Protein AF-A0A699RCW7-F1 (afdb_monomer)

Sequence (85 aa):
DHPLEQVIGNPSQSVRTRRQLELDAEMCMFALNVSRTELKNIKEAMADSAWIESMQEELHQFDRLDVWELVDRPLCANVINLKWL

Nearest PDB structures (foldseek):
  9cpc-assembly1_4T  TM=3.594E-01  e=5.487E+00  Sus scrofa

Foldseek 3Di:
DDDPVPDDDDPPDDDDDPVNVVVVVVVVVVVVVCVVPVPPDPVVCVVDPVNVVVVVVVVVVCVVVVPDDDDDDDPPDPPVPPDDD

Radius of gyration: 20.38 Å; Cα contacts (8 Å, |Δi|>4): 14; chains: 1; bounding box: 51×30×52 Å

Solvent-accessible surface area (backbone atoms only — not comparable to full-atom values): 5595 Å² total; per-residue (Å²): 138,80,64,73,91,74,55,88,67,66,88,88,59,77,91,78,51,74,67,52,54,51,51,53,48,51,51,50,53,47,52,52,47,51,66,71,62,52,54,91,43,69,68,60,40,75,68,36,64,70,56,47,52,52,53,50,54,51,54,50,48,34,55,76,65,71,75,60,80,95,70,81,82,61,93,88,59,76,77,80,75,68,76,83,128

Organism: Tanacetum cinerariifolium (NCBI:txid118510)

Secondary structure (DSSP, 8-state):
---GGG-SS-TTS----HHHHHHHHHHHHHHHHHHHS--SSHHHHTT-HHHHHHHHHHHHHHHHTT----PPPPTT--GGG----

Structure (mmCIF, N/CA/C/O backbone):
data_AF-A0A699RCW7-F1
#
_entry.id   AF-A0A699RCW7-F1
#
loop_
_atom_site.group_PDB
_atom_site.id
_atom_site.type_symbol
_atom_site.label_atom_id
_atom_site.label_alt_id
_atom_site.label_comp_id
_atom_site.label_asym_id
_atom_site.label_entity_id
_atom_site.label_seq_id
_atom_site.pdbx_PDB_ins_code
_atom_site.Cartn_x
_atom_site.Cartn_y
_atom_site.Cartn_z
_atom_site.occupancy
_atom_site.B_iso_or_equiv
_atom_site.auth_seq_id
_atom_site.auth_comp_id
_atom_site.auth_asym_id
_atom_site.auth_atom_id
_atom_site.pdbx_PDB_model_num
ATOM 1 N N . ASP A 1 1 ? -34.522 2.688 33.061 1.00 72.00 1 ASP A N 1
ATOM 2 C CA . ASP A 1 1 ? -34.473 2.879 31.599 1.00 72.00 1 ASP A CA 1
ATOM 3 C C . ASP A 1 1 ? -33.831 4.211 31.258 1.00 72.00 1 ASP A C 1
ATOM 5 O O . ASP A 1 1 ? -34.207 5.220 31.842 1.00 72.00 1 ASP A O 1
ATOM 9 N N . HIS A 1 2 ? -32.826 4.202 30.380 1.00 75.94 2 HIS A N 1
ATOM 10 C CA . HIS A 1 2 ? -32.118 5.398 29.910 1.00 75.94 2 HIS A CA 1
ATOM 11 C C . HIS A 1 2 ? -32.467 5.617 28.425 1.00 75.94 2 HIS A C 1
ATOM 13 O O . HIS A 1 2 ? -32.069 4.790 27.602 1.00 75.94 2 HIS A O 1
ATOM 19 N N . PRO A 1 3 ? -33.249 6.656 28.071 1.00 88.44 3 PRO A N 1
ATOM 20 C CA . PRO A 1 3 ? -33.673 6.899 26.695 1.00 88.44 3 PRO A CA 1
ATOM 21 C C . PRO A 1 3 ? -32.481 7.150 25.765 1.00 88.44 3 PRO A C 1
ATOM 23 O O . PRO A 1 3 ? -31.590 7.936 26.082 1.00 88.44 3 PRO A O 1
ATOM 26 N N . LEU A 1 4 ? -32.494 6.519 24.585 1.00 82.44 4 LEU A N 1
ATOM 27 C CA . LEU A 1 4 ? -31.431 6.646 23.575 1.00 82.44 4 LEU A CA 1
ATOM 28 C C . LEU A 1 4 ? -31.252 8.086 23.069 1.00 82.44 4 LEU A C 1
ATOM 30 O O . LEU A 1 4 ? -30.153 8.469 22.685 1.00 82.44 4 LEU A O 1
ATOM 34 N N . GLU A 1 5 ? -32.306 8.899 23.140 1.00 86.12 5 GLU A N 1
ATOM 35 C CA . GLU A 1 5 ? -32.302 10.331 22.807 1.00 86.12 5 GLU A CA 1
ATOM 36 C C . GLU A 1 5 ? -31.372 11.160 23.712 1.00 86.12 5 GLU A C 1
ATOM 38 O O . GLU A 1 5 ? -30.980 12.264 23.346 1.00 86.12 5 GLU A O 1
ATOM 43 N N . GLN A 1 6 ? -31.006 10.635 24.888 1.00 86.31 6 GLN A N 1
ATOM 44 C CA . GLN A 1 6 ? -30.109 11.296 25.840 1.00 86.31 6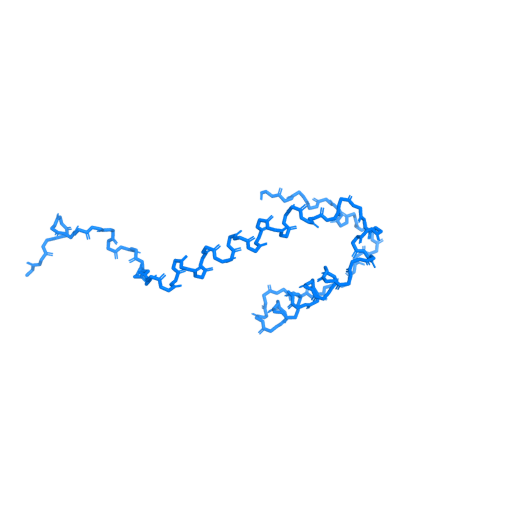 GLN A CA 1
ATOM 45 C C . GLN A 1 6 ? -28.635 10.895 25.662 1.00 86.31 6 GLN A C 1
ATOM 47 O O . GLN A 1 6 ? -27.771 11.413 26.373 1.00 86.31 6 GLN A O 1
ATOM 52 N N . VAL A 1 7 ? -28.324 9.977 24.741 1.00 85.50 7 VAL A N 1
ATOM 53 C CA . VAL A 1 7 ? -26.950 9.525 24.494 1.00 85.50 7 VAL A CA 1
ATOM 54 C C . VAL A 1 7 ? -26.233 10.529 23.590 1.00 85.50 7 VAL A C 1
ATOM 56 O O . VAL A 1 7 ? -26.629 10.764 22.451 1.00 85.50 7 VAL A O 1
ATOM 59 N N . ILE A 1 8 ? -25.154 11.127 24.102 1.00 82.62 8 ILE A N 1
ATOM 60 C CA . ILE A 1 8 ? -24.295 12.034 23.334 1.00 82.62 8 ILE A CA 1
ATOM 61 C C . ILE A 1 8 ? -23.292 11.194 22.538 1.00 82.62 8 ILE A C 1
ATOM 63 O O . ILE A 1 8 ? -22.407 10.563 23.113 1.00 82.62 8 ILE A O 1
ATOM 67 N N . GLY A 1 9 ? -23.417 11.226 21.211 1.00 80.88 9 GLY A N 1
ATOM 68 C CA . GLY A 1 9 ? -22.581 10.457 20.286 1.00 80.88 9 GLY A CA 1
ATOM 69 C C . GLY A 1 9 ? -23.299 9.228 19.732 1.00 80.88 9 GLY A C 1
ATOM 70 O O . GLY A 1 9 ? -24.330 8.808 20.249 1.00 80.88 9 GLY A O 1
ATOM 71 N N . ASN A 1 10 ? -22.780 8.669 18.639 1.00 85.75 10 ASN A N 1
ATOM 72 C CA . ASN A 1 10 ? -23.405 7.511 18.011 1.00 85.75 10 ASN A CA 1
ATOM 73 C C . ASN A 1 10 ? -23.158 6.252 18.872 1.00 85.75 10 ASN A C 1
ATOM 75 O O . ASN A 1 10 ? -22.001 5.848 19.002 1.00 85.75 10 ASN A O 1
ATOM 79 N N . PRO A 1 11 ? -24.202 5.584 19.403 1.0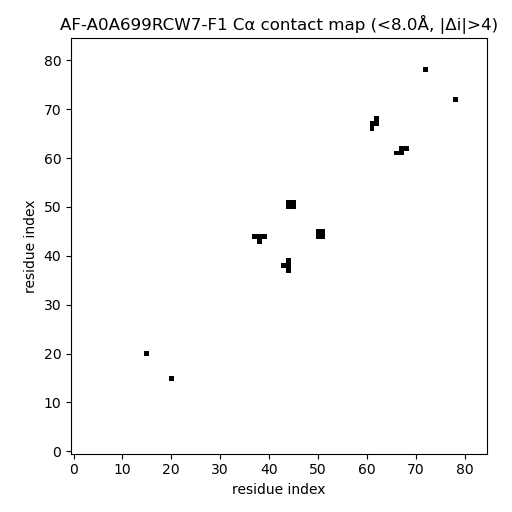0 83.44 11 PRO A N 1
ATOM 80 C CA . PRO A 1 11 ? -24.043 4.376 20.215 1.00 83.44 11 PRO A CA 1
ATOM 81 C C . PRO A 1 11 ? -23.380 3.211 19.467 1.00 83.44 11 PRO A C 1
ATOM 83 O O . PRO A 1 11 ? -22.843 2.305 20.098 1.00 83.44 11 PRO A O 1
ATOM 86 N N . SER A 1 12 ? -23.419 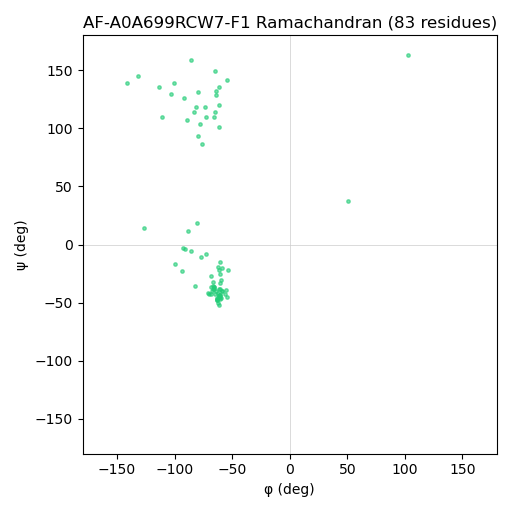3.216 18.130 1.00 86.00 12 SER A N 1
ATOM 87 C CA . SER A 1 12 ? -22.779 2.199 17.294 1.00 86.00 12 SER A CA 1
ATOM 88 C C . SER A 1 12 ? -21.304 2.494 16.993 1.00 86.00 12 SER A C 1
ATOM 90 O O . SER A 1 12 ? -20.651 1.683 16.340 1.00 86.00 12 SER A O 1
ATOM 92 N N . GLN A 1 13 ? -20.770 3.653 17.401 1.00 83.62 13 GLN A N 1
ATOM 93 C CA . GLN A 1 13 ? -19.351 3.966 17.228 1.00 83.62 13 GLN A CA 1
ATOM 94 C C . GLN A 1 13 ? -18.513 3.275 18.303 1.00 83.62 13 GLN A C 1
ATOM 96 O O . GLN A 1 13 ? -18.774 3.380 19.499 1.00 83.62 13 GLN A O 1
ATOM 101 N N . SER A 1 14 ? -17.450 2.601 17.870 1.00 78.19 14 SER A N 1
ATOM 102 C CA . SER A 1 14 ? -16.433 2.063 18.768 1.00 78.19 14 SER A CA 1
ATOM 103 C C . SER A 1 14 ? -15.681 3.184 19.489 1.00 78.19 14 SER A C 1
ATOM 105 O O . SER A 1 14 ? -15.424 4.244 18.913 1.00 78.19 14 SER A O 1
ATOM 107 N N . VAL A 1 15 ? -15.229 2.918 20.712 1.00 80.69 15 VAL A N 1
ATOM 108 C CA . VAL A 1 15 ? -14.384 3.845 21.472 1.00 80.69 15 VAL A CA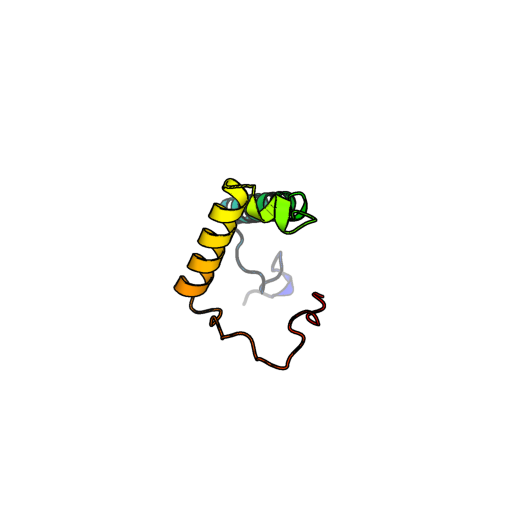 1
ATOM 109 C C . VAL A 1 15 ? -13.036 4.018 20.764 1.00 80.69 15 VAL A C 1
ATOM 111 O O . VAL A 1 15 ? -12.245 3.081 20.692 1.00 80.69 15 VAL A O 1
ATOM 114 N N . ARG A 1 16 ? -12.747 5.226 20.265 1.00 82.50 16 ARG A N 1
ATOM 115 C CA . ARG A 1 16 ? -11.404 5.597 19.795 1.00 82.50 16 ARG A CA 1
ATOM 116 C C . ARG A 1 16 ? -10.620 6.234 20.930 1.00 82.50 16 ARG A C 1
ATOM 118 O O . ARG A 1 16 ? -11.062 7.202 21.545 1.00 82.50 16 ARG A O 1
ATOM 125 N N . THR A 1 17 ? -9.443 5.691 21.204 1.00 88.00 17 THR A N 1
ATOM 126 C CA . THR A 1 17 ? -8.508 6.276 22.169 1.00 88.00 17 THR A CA 1
ATOM 127 C C . THR A 1 17 ? -7.642 7.333 21.480 1.00 88.00 17 THR A C 1
ATOM 129 O O . THR A 1 17 ? -7.479 7.300 20.262 1.00 88.00 17 THR A O 1
ATOM 132 N N . ARG A 1 18 ? -7.044 8.263 22.242 1.00 83.25 18 ARG A N 1
ATOM 133 C CA . ARG A 1 18 ? -6.079 9.230 21.675 1.00 83.25 18 ARG A CA 1
ATOM 134 C C . ARG A 1 18 ? -4.929 8.531 20.944 1.00 83.25 18 ARG A C 1
ATOM 136 O O . ARG A 1 18 ? -4.575 8.945 19.852 1.00 83.25 18 ARG A O 1
ATOM 143 N N . ARG A 1 19 ? -4.449 7.414 21.500 1.00 86.62 19 ARG A N 1
ATOM 144 C CA . ARG A 1 19 ? -3.424 6.567 20.882 1.00 86.62 19 ARG A CA 1
ATOM 145 C C . ARG A 1 19 ? -3.865 5.996 19.532 1.00 86.62 19 ARG A C 1
ATOM 147 O O . ARG A 1 19 ? -3.055 5.913 18.623 1.00 86.62 19 ARG A O 1
ATOM 154 N N . GLN A 1 20 ? -5.137 5.614 19.387 1.00 86.12 20 GLN A N 1
ATOM 155 C CA . GLN A 1 20 ? -5.650 5.138 18.100 1.00 86.12 20 GLN A CA 1
ATOM 156 C C . GLN A 1 20 ? -5.609 6.245 17.042 1.00 86.12 20 GLN A C 1
ATOM 158 O O . GLN A 1 20 ? -5.226 5.980 15.916 1.00 86.12 20 GLN A O 1
ATOM 163 N N . LEU A 1 21 ? -5.948 7.485 17.407 1.00 84.56 21 LEU A N 1
ATOM 164 C CA . LEU A 1 21 ? -5.882 8.618 16.477 1.00 84.56 21 LEU A CA 1
ATOM 165 C C . LEU A 1 21 ? -4.445 8.941 16.053 1.00 84.56 21 LEU A C 1
ATOM 167 O O . LEU A 1 21 ? -4.226 9.303 14.903 1.00 84.56 21 LEU A O 1
ATOM 171 N N . GLU A 1 22 ? -3.482 8.810 16.967 1.00 87.12 22 GLU A N 1
ATOM 172 C CA . GLU A 1 22 ? -2.054 8.955 16.659 1.00 87.12 22 GLU A CA 1
ATOM 173 C C . GLU A 1 22 ? -1.591 7.870 15.679 1.00 87.12 22 GLU A C 1
ATOM 175 O O . GLU A 1 22 ? -1.008 8.203 14.654 1.00 87.12 22 GLU A O 1
ATOM 180 N N . LEU A 1 23 ? -1.935 6.601 15.929 1.00 87.06 23 LEU A N 1
ATOM 181 C CA . LEU A 1 23 ? -1.626 5.494 15.015 1.00 87.06 23 LEU A CA 1
ATOM 182 C C . LEU A 1 23 ? -2.297 5.669 13.647 1.00 87.06 23 LEU A C 1
ATOM 184 O O . LEU A 1 23 ? -1.645 5.497 12.624 1.00 87.06 23 LEU A O 1
ATOM 188 N N . ASP A 1 24 ? -3.575 6.055 13.611 1.00 82.50 24 ASP A N 1
ATOM 189 C CA . ASP A 1 24 ? -4.303 6.312 12.363 1.00 82.50 24 ASP A CA 1
ATOM 190 C C . ASP A 1 24 ? -3.643 7.463 11.574 1.00 82.50 24 ASP A C 1
ATOM 192 O O . ASP A 1 24 ? -3.539 7.407 10.348 1.00 82.50 24 ASP A O 1
ATOM 196 N N . ALA A 1 25 ? -3.167 8.505 12.266 1.00 84.62 25 ALA A N 1
ATOM 197 C CA . ALA A 1 25 ? -2.452 9.620 11.652 1.00 84.62 25 ALA A CA 1
ATOM 198 C C . ALA A 1 25 ? -1.063 9.208 11.141 1.00 84.62 25 ALA A C 1
ATOM 200 O O . ALA A 1 25 ? -0.693 9.590 10.031 1.00 84.62 25 ALA A O 1
ATOM 201 N N . GLU A 1 26 ? -0.314 8.412 11.905 1.00 86.62 26 GLU A N 1
ATOM 202 C CA . GLU A 1 26 ? 0.965 7.834 11.480 1.00 86.62 26 GLU A CA 1
ATOM 203 C C . GLU A 1 26 ? 0.788 6.946 10.246 1.00 86.62 26 GLU A C 1
ATOM 205 O O . GLU A 1 26 ? 1.517 7.107 9.269 1.00 86.62 26 GLU A O 1
ATOM 210 N N . MET A 1 27 ? -0.231 6.084 10.240 1.00 82.88 27 MET A N 1
ATOM 211 C CA . MET A 1 27 ? -0.591 5.260 9.086 1.00 82.88 27 MET A CA 1
ATOM 212 C C . MET A 1 27 ? -0.961 6.113 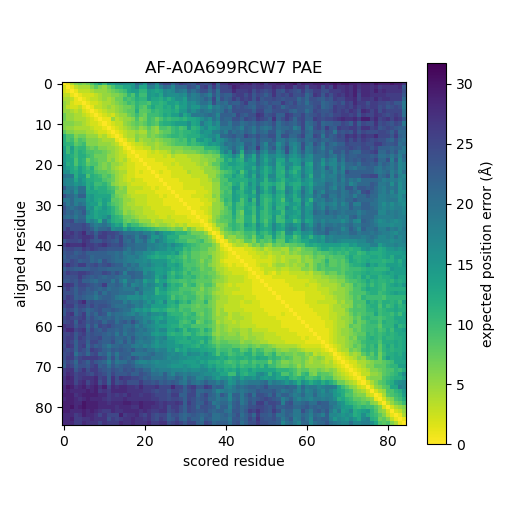7.868 1.00 82.88 27 MET A C 1
ATOM 214 O O . MET A 1 27 ? -0.503 5.832 6.763 1.00 82.88 27 MET A O 1
ATOM 218 N N . CYS A 1 28 ? -1.742 7.182 8.051 1.00 81.06 28 CYS A N 1
ATOM 219 C CA . CYS A 1 28 ? -2.068 8.123 6.976 1.00 81.06 28 CYS A CA 1
ATOM 220 C C . CYS A 1 28 ? -0.816 8.812 6.418 1.00 81.06 28 CYS A C 1
ATOM 222 O O . CYS A 1 28 ? -0.663 8.923 5.205 1.00 81.06 28 CYS A O 1
ATOM 224 N N . MET A 1 29 ? 0.093 9.265 7.282 1.00 84.19 29 MET A N 1
ATOM 225 C CA . MET A 1 29 ? 1.350 9.890 6.861 1.00 84.19 29 MET A CA 1
ATOM 226 C C . MET A 1 29 ? 2.267 8.899 6.142 1.00 84.19 29 MET A C 1
ATOM 228 O O . MET A 1 29 ? 2.894 9.264 5.147 1.00 84.19 29 MET A O 1
ATOM 232 N N . PHE A 1 30 ? 2.310 7.649 6.602 1.00 80.62 30 PHE A N 1
ATOM 233 C CA . PHE A 1 30 ? 3.014 6.562 5.932 1.00 80.62 30 PHE A CA 1
ATOM 234 C C . PHE A 1 30 ? 2.438 6.314 4.534 1.00 80.62 30 PHE A C 1
ATOM 236 O O . PHE A 1 30 ? 3.175 6.401 3.556 1.00 80.62 30 PHE A O 1
ATOM 243 N N . ALA A 1 31 ? 1.120 6.129 4.415 1.00 77.12 31 ALA A N 1
ATOM 244 C CA . ALA A 1 31 ? 0.443 5.935 3.133 1.00 77.12 31 ALA A CA 1
ATOM 245 C C . ALA A 1 31 ? 0.650 7.125 2.177 1.00 77.12 31 ALA A C 1
ATOM 247 O O . ALA A 1 31 ? 0.893 6.938 0.987 1.00 77.12 31 ALA A O 1
ATOM 248 N N . LEU A 1 32 ? 0.618 8.359 2.690 1.00 77.44 32 LEU A N 1
ATOM 249 C CA . LEU A 1 32 ? 0.896 9.563 1.903 1.00 77.44 32 LEU A CA 1
ATOM 250 C C . LEU A 1 32 ? 2.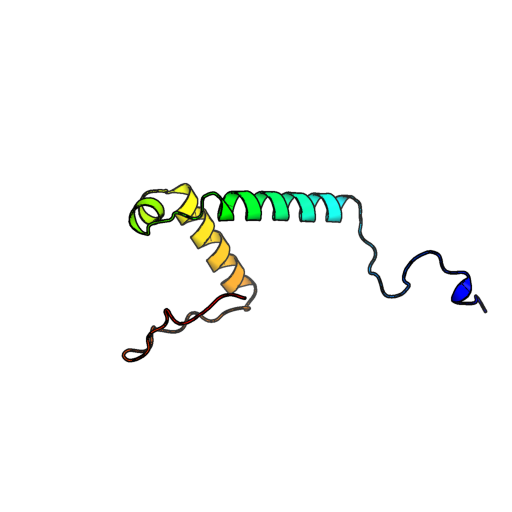342 9.604 1.405 1.00 77.44 32 LEU A C 1
ATOM 252 O O . LEU A 1 32 ? 2.566 9.931 0.240 1.00 77.44 32 LEU A O 1
ATOM 256 N N . ASN A 1 33 ? 3.316 9.249 2.245 1.00 73.94 33 ASN A N 1
ATOM 257 C CA . ASN A 1 33 ? 4.706 9.134 1.815 1.00 73.94 33 ASN A CA 1
ATOM 258 C C . ASN A 1 33 ? 4.858 8.053 0.747 1.00 73.94 33 ASN A C 1
ATOM 260 O O . ASN A 1 33 ? 5.365 8.378 -0.319 1.00 73.94 33 ASN A O 1
ATOM 264 N N . VAL A 1 34 ? 4.338 6.846 0.986 1.00 67.69 34 VAL A N 1
ATOM 265 C CA . VAL A 1 34 ? 4.345 5.719 0.039 1.00 67.69 34 VAL A CA 1
ATOM 266 C C . VAL A 1 34 ? 3.721 6.116 -1.302 1.00 67.69 34 VAL A C 1
ATOM 268 O O . VAL A 1 34 ? 4.331 5.879 -2.335 1.00 67.69 34 VAL A O 1
ATOM 271 N N . SER A 1 35 ? 2.572 6.803 -1.307 1.00 65.94 35 SER A N 1
ATOM 272 C CA . SER A 1 35 ? 1.912 7.289 -2.536 1.00 65.94 35 SER A CA 1
ATOM 273 C C . SER A 1 35 ? 2.678 8.409 -3.254 1.00 65.94 35 SER A C 1
ATOM 275 O O . SER A 1 35 ? 2.572 8.587 -4.465 1.00 65.94 35 SER A O 1
ATOM 277 N N . ARG A 1 36 ? 3.474 9.198 -2.523 1.00 64.69 36 ARG A N 1
ATOM 278 C CA . ARG A 1 36 ? 4.315 10.256 -3.097 1.00 64.69 36 ARG A CA 1
ATOM 279 C C . ARG A 1 36 ? 5.624 9.696 -3.648 1.00 64.69 36 ARG A C 1
ATOM 281 O O . ARG A 1 36 ? 6.123 10.207 -4.650 1.00 64.69 36 ARG A O 1
ATOM 288 N N . THR A 1 37 ? 6.177 8.690 -2.980 1.00 62.31 37 THR A N 1
ATOM 289 C CA . THR A 1 37 ? 7.322 7.895 -3.426 1.00 62.31 37 THR A CA 1
ATOM 290 C C . THR A 1 37 ? 6.895 6.708 -4.271 1.00 62.31 37 THR A C 1
ATOM 292 O O . THR A 1 37 ? 7.732 5.858 -4.532 1.00 62.31 37 THR A O 1
ATOM 295 N N . GLU A 1 38 ? 5.635 6.622 -4.709 1.00 63.19 38 GLU A N 1
ATOM 296 C CA . GLU A 1 38 ? 5.202 5.586 -5.639 1.00 63.19 38 GLU A CA 1
ATOM 297 C C . GLU A 1 38 ? 6.018 5.787 -6.914 1.00 63.19 38 GLU A C 1
ATOM 299 O O . GLU A 1 38 ? 5.840 6.745 -7.681 1.00 63.19 38 GLU A O 1
ATOM 304 N N . LEU A 1 39 ? 7.038 4.946 -7.054 1.00 62.28 39 LEU A N 1
ATOM 305 C CA . LEU A 1 39 ? 8.062 5.108 -8.065 1.00 62.28 39 LEU A CA 1
ATOM 306 C C . LEU A 1 39 ? 7.373 4.927 -9.412 1.00 62.28 39 LEU A C 1
ATOM 308 O O . LEU A 1 39 ? 6.930 3.841 -9.782 1.00 62.28 39 LEU A O 1
ATOM 312 N N . LYS A 1 40 ? 7.252 6.037 -10.150 1.00 69.50 40 LYS A N 1
ATOM 313 C CA . LYS A 1 40 ? 6.503 6.114 -11.415 1.00 69.50 40 LYS A CA 1
ATOM 314 C C . LYS A 1 40 ? 7.050 5.170 -12.480 1.00 69.50 40 LYS A C 1
ATOM 316 O O . LYS A 1 40 ? 6.397 4.941 -13.496 1.00 69.50 40 LYS A O 1
ATOM 321 N N . ASN A 1 41 ? 8.263 4.657 -12.278 1.00 74.06 41 ASN A N 1
ATOM 322 C CA . ASN A 1 41 ? 8.821 3.604 -13.094 1.00 74.06 41 ASN A CA 1
ATOM 323 C C . ASN A 1 41 ? 9.421 2.476 -12.249 1.00 74.06 41 ASN A C 1
ATOM 325 O O . ASN A 1 41 ? 10.038 2.683 -11.208 1.00 74.06 41 ASN A O 1
ATOM 329 N N . ILE A 1 42 ? 9.278 1.263 -12.783 1.00 76.12 42 ILE A N 1
ATOM 330 C CA . ILE A 1 42 ? 9.743 0.018 -12.164 1.00 76.12 42 ILE A CA 1
ATOM 331 C C . ILE A 1 42 ? 11.261 0.040 -11.928 1.00 76.12 42 ILE A C 1
ATOM 333 O O . ILE A 1 42 ? 11.745 -0.565 -10.9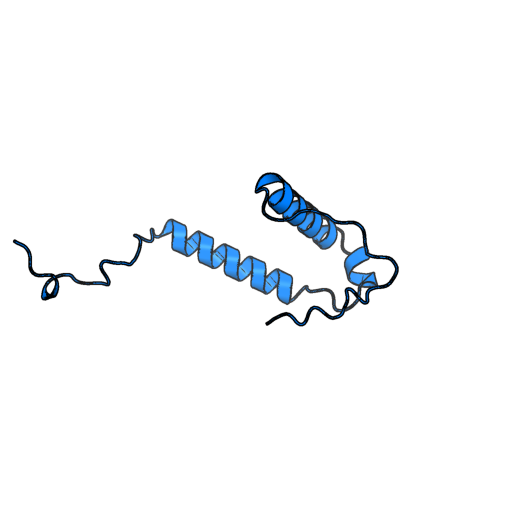82 1.00 76.12 42 ILE A O 1
ATOM 337 N N . LYS A 1 43 ? 12.033 0.737 -12.771 1.00 81.31 43 LYS A N 1
ATOM 338 C CA . LYS A 1 43 ? 13.500 0.744 -12.671 1.00 81.31 43 LYS A CA 1
ATOM 339 C C . LYS A 1 43 ? 13.993 1.518 -11.452 1.00 81.31 43 LYS A C 1
ATOM 341 O O . LYS A 1 43 ? 14.911 1.055 -10.790 1.00 81.31 43 LYS A O 1
ATOM 346 N N . GLU A 1 44 ? 13.388 2.664 -11.162 1.00 81.50 44 GLU A N 1
ATOM 347 C CA . GLU A 1 44 ? 13.658 3.446 -9.957 1.00 81.50 44 GLU A CA 1
ATOM 348 C C . GLU A 1 44 ? 13.169 2.688 -8.721 1.00 81.50 44 GLU A C 1
ATOM 350 O O . GLU A 1 44 ? 13.907 2.599 -7.747 1.00 81.50 44 GLU A O 1
ATOM 355 N N . ALA A 1 45 ? 12.000 2.037 -8.803 1.00 78.00 45 ALA A N 1
ATOM 356 C CA . ALA A 1 45 ? 11.491 1.159 -7.744 1.00 78.00 45 ALA A CA 1
ATOM 357 C C . ALA A 1 45 ? 12.459 0.030 -7.384 1.00 78.00 45 ALA A C 1
ATOM 359 O O . ALA A 1 45 ? 12.688 -0.261 -6.217 1.00 78.00 45 ALA A O 1
ATOM 360 N N . MET A 1 46 ? 13.059 -0.587 -8.399 1.00 82.19 46 MET A N 1
ATOM 361 C CA . MET A 1 46 ? 14.043 -1.651 -8.224 1.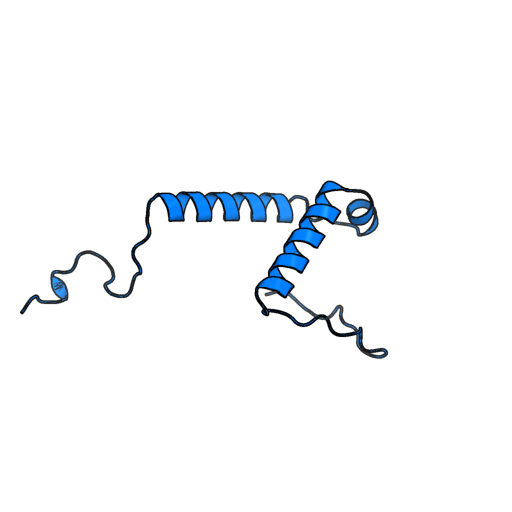00 82.19 46 MET A CA 1
ATOM 362 C C . MET A 1 46 ? 15.433 -1.151 -7.802 1.00 82.19 46 MET A C 1
ATOM 364 O O . MET A 1 46 ? 16.290 -1.971 -7.481 1.00 82.19 46 MET A O 1
ATOM 368 N N . ALA A 1 47 ? 15.686 0.157 -7.849 1.00 84.81 47 ALA A N 1
ATOM 369 C CA . ALA A 1 47 ? 16.956 0.757 -7.447 1.00 84.81 47 ALA A CA 1
ATOM 370 C C . ALA A 1 47 ? 16.907 1.365 -6.035 1.00 84.81 47 ALA A C 1
ATOM 372 O O . ALA A 1 47 ? 17.961 1.621 -5.452 1.00 84.81 47 ALA A O 1
ATOM 373 N N . ASP A 1 48 ? 15.712 1.593 -5.490 1.00 84.44 48 ASP A N 1
ATOM 374 C CA . ASP A 1 48 ? 15.505 2.104 -4.138 1.00 84.44 48 ASP A CA 1
ATOM 375 C C . ASP A 1 48 ? 15.430 0.943 -3.135 1.00 84.44 48 ASP A C 1
ATOM 377 O O . ASP A 1 48 ? 14.457 0.189 -3.080 1.00 84.44 48 ASP A O 1
ATOM 381 N N . SER A 1 49 ? 16.481 0.789 -2.330 1.00 84.62 49 SER A N 1
ATOM 382 C CA . SER A 1 49 ? 16.557 -0.276 -1.329 1.00 84.62 49 SER A CA 1
ATOM 383 C C . SER A 1 49 ? 15.511 -0.128 -0.224 1.00 84.62 49 SER A C 1
ATOM 385 O O . SER A 1 49 ? 14.961 -1.133 0.212 1.00 84.62 49 SER A O 1
ATOM 387 N N . ALA A 1 50 ? 15.202 1.102 0.201 1.00 83.81 50 ALA A N 1
ATOM 388 C CA . ALA A 1 50 ? 14.215 1.341 1.253 1.00 83.81 50 ALA A CA 1
ATOM 389 C C . ALA A 1 50 ? 12.803 0.987 0.766 1.00 83.81 50 ALA A C 1
ATOM 391 O O . ALA A 1 50 ? 12.001 0.427 1.513 1.00 83.81 50 ALA A O 1
ATOM 392 N N . TRP A 1 51 ? 12.519 1.254 -0.510 1.00 82.25 51 TRP A N 1
ATOM 393 C CA . TRP A 1 51 ? 11.277 0.825 -1.148 1.00 82.25 51 TRP A CA 1
ATOM 394 C C . TRP A 1 51 ? 11.150 -0.702 -1.211 1.00 82.25 51 TRP A C 1
ATOM 396 O O . TRP A 1 51 ? 10.106 -1.249 -0.855 1.00 82.25 51 TRP A O 1
ATOM 406 N N . ILE A 1 52 ? 12.212 -1.401 -1.627 1.00 84.62 52 ILE A N 1
ATOM 407 C CA . ILE A 1 52 ? 12.223 -2.871 -1.700 1.00 84.62 52 ILE A CA 1
ATOM 408 C C . ILE A 1 52 ? 11.996 -3.489 -0.318 1.00 84.62 52 ILE A C 1
ATOM 410 O O . ILE A 1 52 ? 11.163 -4.385 -0.191 1.00 84.62 52 ILE A O 1
ATOM 414 N N . GLU A 1 53 ? 12.703 -3.005 0.706 1.00 86.81 53 GLU A N 1
ATOM 415 C CA . GLU A 1 53 ? 12.551 -3.479 2.086 1.00 86.81 53 GLU A CA 1
ATOM 416 C C . GLU A 1 53 ? 11.117 -3.260 2.591 1.00 86.81 53 GLU A C 1
ATOM 418 O O . GLU A 1 53 ? 10.493 -4.197 3.086 1.00 86.81 53 GLU A O 1
ATOM 423 N N . SER A 1 54 ? 10.541 -2.074 2.365 1.00 81.69 54 SER A N 1
ATOM 424 C CA . SER A 1 54 ? 9.159 -1.772 2.761 1.00 81.69 54 SER A CA 1
ATOM 425 C C . SER A 1 54 ? 8.129 -2.674 2.071 1.00 81.69 54 SER A C 1
ATOM 427 O O . SER A 1 54 ? 7.201 -3.154 2.720 1.00 81.69 54 SER A O 1
ATOM 429 N N . MET A 1 55 ? 8.275 -2.929 0.767 1.00 85.25 55 MET A N 1
ATOM 430 C CA . MET A 1 55 ? 7.375 -3.819 0.020 1.00 85.25 55 MET A CA 1
ATOM 431 C C . MET A 1 55 ? 7.488 -5.275 0.490 1.00 85.25 55 MET A C 1
ATOM 433 O O . MET A 1 55 ? 6.491 -5.994 0.540 1.00 85.25 55 MET A O 1
ATOM 437 N N . GLN A 1 56 ? 8.689 -5.723 0.863 1.00 86.25 56 GLN A N 1
ATOM 438 C CA . GLN A 1 56 ? 8.899 -7.056 1.433 1.00 86.25 56 GLN A CA 1
ATOM 439 C C . GLN A 1 56 ? 8.276 -7.190 2.825 1.00 86.25 56 GLN A C 1
ATOM 441 O O . GLN A 1 56 ? 7.636 -8.205 3.105 1.00 86.25 56 GLN A O 1
ATOM 446 N N . GLU A 1 57 ? 8.426 -6.181 3.685 1.00 86.38 57 GLU A N 1
ATOM 447 C CA . GLU A 1 57 ? 7.788 -6.164 5.003 1.00 86.38 57 GLU A CA 1
ATOM 448 C C . GLU A 1 57 ? 6.262 -6.207 4.893 1.00 86.38 57 GLU A C 1
ATOM 450 O O . GLU A 1 57 ? 5.625 -6.975 5.613 1.00 86.38 57 GLU A O 1
ATOM 455 N N . GLU A 1 58 ? 5.677 -5.439 3.972 1.00 83.44 58 GLU A N 1
ATOM 456 C CA . GLU A 1 58 ? 4.234 -5.426 3.725 1.00 83.44 58 GLU A CA 1
ATOM 457 C C . GLU A 1 58 ? 3.720 -6.787 3.226 1.00 83.44 58 GLU A C 1
ATOM 459 O O . GLU A 1 58 ? 2.774 -7.333 3.798 1.00 83.44 58 GLU A O 1
ATOM 464 N N . LEU A 1 59 ? 4.393 -7.399 2.242 1.00 85.50 59 LEU A N 1
ATOM 465 C CA . LEU A 1 59 ? 4.062 -8.751 1.772 1.00 85.50 59 LEU A CA 1
ATOM 466 C C . LEU A 1 59 ? 4.144 -9.786 2.901 1.00 85.50 59 LEU A C 1
ATOM 468 O O . LEU A 1 59 ? 3.278 -10.652 3.016 1.00 85.50 59 LEU A O 1
ATOM 472 N N . HIS A 1 60 ? 5.147 -9.672 3.772 1.00 86.25 60 HIS A N 1
ATOM 473 C CA . HIS A 1 60 ? 5.276 -10.542 4.936 1.00 86.25 60 HIS A CA 1
ATOM 474 C C . HIS A 1 60 ? 4.144 -10.325 5.954 1.00 86.25 60 HIS A C 1
ATOM 476 O O . HIS A 1 60 ? 3.713 -11.279 6.600 1.00 86.25 60 HIS A O 1
ATOM 482 N N . GLN A 1 61 ? 3.607 -9.106 6.098 1.00 84.69 61 GLN A N 1
ATOM 483 C CA . GLN A 1 61 ? 2.404 -8.898 6.912 1.00 84.69 61 GLN A CA 1
ATOM 484 C C . GLN A 1 61 ? 1.175 -9.572 6.303 1.00 84.69 61 GLN A C 1
ATOM 486 O O . GLN A 1 61 ? 0.381 -10.130 7.057 1.00 84.69 61 GLN A O 1
ATOM 491 N N . PHE A 1 62 ? 1.013 -9.557 4.977 1.00 84.44 62 PHE A N 1
ATOM 492 C CA . PHE A 1 62 ? -0.110 -10.242 4.333 1.00 84.44 62 PHE A CA 1
ATOM 493 C C . PHE A 1 62 ? -0.080 -11.753 4.561 1.00 84.44 62 PHE A C 1
ATOM 495 O O . PHE A 1 62 ? -1.121 -12.323 4.885 1.00 84.44 62 PHE A O 1
ATOM 502 N N . ASP A 1 63 ? 1.104 -12.363 4.477 1.00 84.44 63 ASP A N 1
ATOM 503 C CA . ASP A 1 63 ? 1.316 -13.784 4.777 1.00 84.44 63 ASP A CA 1
ATOM 504 C C . ASP A 1 63 ? 1.011 -14.098 6.252 1.00 84.44 63 ASP A C 1
ATOM 506 O O . ASP A 1 63 ? 0.221 -14.984 6.570 1.00 84.44 63 ASP A O 1
ATOM 510 N N . ARG A 1 64 ? 1.539 -13.289 7.183 1.00 86.44 64 ARG A N 1
ATOM 511 C CA . ARG A 1 64 ? 1.273 -13.448 8.625 1.00 86.44 64 ARG A CA 1
ATOM 512 C C . ARG A 1 64 ? -0.199 -13.313 9.001 1.00 86.44 64 ARG A C 1
ATOM 514 O O . ARG A 1 64 ? -0.623 -13.892 10.000 1.00 86.44 64 ARG A O 1
ATOM 521 N N . LEU A 1 65 ? -0.934 -12.473 8.280 1.00 88.31 65 LEU A N 1
ATOM 522 C CA . LEU A 1 65 ? -2.345 -12.199 8.527 1.00 88.31 65 LEU A CA 1
ATOM 523 C C . LEU A 1 65 ? -3.276 -13.129 7.735 1.00 88.31 65 LEU A C 1
ATOM 525 O O . LEU A 1 65 ? -4.485 -13.037 7.937 1.00 88.31 65 LEU A O 1
ATOM 529 N N . ASP A 1 66 ? -2.734 -14.001 6.875 1.00 84.62 66 ASP A N 1
ATOM 530 C CA . ASP A 1 66 ? -3.479 -14.934 6.016 1.00 84.62 66 ASP A CA 1
ATOM 531 C C . ASP A 1 66 ? -4.598 -14.242 5.212 1.00 84.62 66 ASP A C 1
ATOM 533 O O . ASP A 1 66 ? -5.712 -14.739 5.055 1.00 84.62 66 ASP A O 1
ATOM 537 N N . VAL A 1 67 ? -4.328 -13.014 4.755 1.00 83.31 67 VAL A N 1
ATOM 538 C CA . VAL A 1 67 ? -5.315 -12.186 4.035 1.00 83.31 67 VAL A CA 1
ATOM 539 C C . VAL A 1 67 ? -5.221 -12.347 2.519 1.00 83.31 67 VAL A C 1
ATOM 541 O O . VAL A 1 67 ? -6.194 -12.042 1.830 1.00 83.31 67 VAL A O 1
ATOM 544 N N . TRP A 1 68 ? -4.070 -12.774 1.991 1.00 82.31 68 TRP A N 1
ATOM 545 C CA . TRP A 1 68 ? -3.804 -12.905 0.554 1.00 82.31 68 TRP A CA 1
ATOM 546 C C . TRP A 1 68 ? -2.978 -14.166 0.271 1.00 82.31 68 TRP A C 1
ATOM 548 O O . TRP A 1 68 ? -2.013 -14.440 0.975 1.00 82.31 68 TRP A O 1
ATOM 558 N N . GLU A 1 69 ? -3.313 -14.886 -0.803 1.00 77.25 69 GLU A N 1
ATOM 559 C CA . GLU A 1 69 ? -2.532 -16.022 -1.308 1.00 77.25 69 GLU A CA 1
ATOM 560 C C . GLU A 1 69 ? -1.725 -15.589 -2.542 1.00 77.25 69 GLU A C 1
ATOM 562 O O . GLU A 1 69 ? -2.272 -15.013 -3.490 1.00 77.25 69 GLU A O 1
ATOM 567 N N . LEU A 1 70 ? -0.418 -15.867 -2.549 1.00 74.25 70 LEU A N 1
ATOM 568 C CA . LEU A 1 70 ? 0.430 -15.612 -3.710 1.00 74.25 70 LEU A CA 1
ATOM 569 C C . LEU A 1 70 ? 0.207 -16.712 -4.757 1.00 74.25 70 LEU A C 1
ATOM 571 O O . LEU A 1 70 ? 0.709 -17.825 -4.619 1.00 74.25 70 LEU A O 1
ATOM 575 N N . VAL A 1 71 ? -0.532 -16.392 -5.818 1.00 78.81 71 VAL A N 1
ATOM 576 C CA . VAL A 1 71 ? -0.830 -17.332 -6.909 1.00 78.81 71 VAL A CA 1
ATOM 577 C C . VAL A 1 71 ? 0.081 -17.070 -8.108 1.00 78.81 71 VAL A C 1
ATOM 579 O O . VAL A 1 71 ? 0.317 -15.919 -8.485 1.00 78.81 71 VAL A O 1
ATOM 582 N N . ASP A 1 72 ? 0.56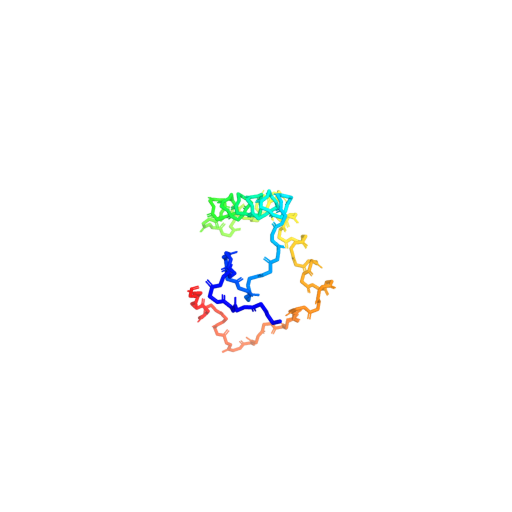3 -18.143 -8.741 1.00 78.81 72 ASP A N 1
ATOM 583 C CA . ASP A 1 72 ? 1.344 -18.057 -9.974 1.00 78.81 72 ASP A CA 1
ATOM 584 C C . ASP A 1 72 ? 0.607 -17.273 -11.062 1.00 78.81 72 ASP A C 1
ATOM 586 O O . ASP A 1 72 ? -0.603 -17.409 -11.272 1.00 78.81 72 ASP A O 1
ATOM 590 N N . ARG A 1 73 ? 1.368 -16.472 -11.812 1.00 72.75 73 ARG A N 1
ATOM 591 C CA . ARG A 1 73 ? 0.818 -15.665 -12.899 1.00 72.75 73 ARG A CA 1
ATOM 592 C C . ARG A 1 73 ? 0.195 -16.574 -13.974 1.00 72.75 73 ARG A C 1
ATOM 594 O O . ARG A 1 73 ? 0.930 -17.323 -14.623 1.00 72.75 73 ARG A O 1
ATOM 601 N N . PRO A 1 74 ? -1.115 -16.454 -14.265 1.00 77.62 74 PRO A N 1
ATOM 602 C CA . PRO A 1 74 ? -1.738 -17.243 -15.318 1.00 77.62 74 PRO A CA 1
ATOM 603 C C . PRO A 1 74 ? -1.140 -16.893 -16.688 1.00 77.62 74 PRO A C 1
ATOM 605 O O . PRO A 1 74 ? -1.081 -15.728 -17.087 1.00 77.62 74 PRO A O 1
ATOM 608 N N . LEU A 1 75 ? -0.711 -17.927 -17.418 1.00 73.00 75 LEU A N 1
ATOM 609 C CA . LEU A 1 75 ? 0.074 -17.836 -18.660 1.00 73.00 75 LEU A CA 1
ATOM 610 C C . LEU A 1 75 ? -0.605 -17.050 -19.796 1.00 73.00 75 LEU A C 1
ATOM 612 O O . LEU A 1 75 ? 0.071 -16.590 -20.713 1.00 73.00 75 LEU A O 1
ATOM 616 N N . CYS A 1 76 ? -1.925 -16.880 -19.745 1.00 65.81 76 CYS A N 1
ATOM 617 C CA . CYS A 1 76 ? -2.731 -16.296 -20.818 1.00 65.81 76 CYS A CA 1
ATOM 618 C C . CYS A 1 76 ? -3.621 -15.121 -20.377 1.00 65.81 76 CYS A C 1
ATOM 620 O O . CYS A 1 76 ? -4.498 -14.712 -21.136 1.00 65.81 76 CYS A O 1
ATOM 622 N N . ALA A 1 77 ? -3.401 -14.549 -19.186 1.00 64.00 77 ALA A N 1
ATOM 623 C CA . ALA A 1 77 ? -4.193 -13.423 -18.695 1.00 64.00 77 ALA A CA 1
ATOM 624 C C . ALA A 1 77 ? -3.372 -12.128 -18.582 1.00 64.00 77 ALA A C 1
ATOM 626 O O . ALA A 1 77 ? -2.258 -12.091 -18.048 1.00 64.00 77 ALA A O 1
ATOM 627 N N . ASN A 1 78 ? -3.966 -11.024 -19.037 1.00 62.41 78 ASN A N 1
ATOM 628 C CA . ASN A 1 78 ? -3.454 -9.683 -18.776 1.00 62.41 78 ASN A CA 1
ATOM 629 C C . ASN A 1 78 ? -3.799 -9.288 -17.334 1.00 62.41 78 ASN A C 1
ATOM 631 O O . ASN A 1 78 ? -4.814 -8.644 -17.088 1.00 62.41 78 ASN A O 1
ATOM 635 N N . VAL A 1 79 ? -2.926 -9.661 -16.391 1.00 62.28 79 VAL A N 1
ATOM 636 C CA . VAL A 1 79 ? -3.012 -9.309 -14.953 1.00 62.28 79 VAL A CA 1
ATOM 637 C C . VAL A 1 79 ? -3.143 -7.789 -14.724 1.00 62.28 79 VAL A C 1
ATOM 639 O O . VAL A 1 79 ? -3.676 -7.347 -13.717 1.00 62.28 79 VAL A O 1
ATOM 642 N N . ILE A 1 80 ? -2.732 -6.978 -15.702 1.00 62.06 80 ILE A N 1
ATOM 643 C CA . ILE A 1 80 ? -2.683 -5.509 -15.642 1.00 62.06 80 ILE A CA 1
ATOM 644 C C . ILE A 1 80 ? -4.081 -4.846 -15.698 1.00 62.06 80 ILE A C 1
ATOM 646 O O . ILE A 1 80 ? -4.200 -3.651 -15.459 1.00 62.06 80 ILE A O 1
ATOM 650 N N . ASN A 1 81 ? -5.167 -5.586 -15.953 1.00 48.09 81 ASN A N 1
ATOM 651 C CA . ASN A 1 81 ? -6.523 -5.012 -16.001 1.00 48.09 81 ASN A CA 1
ATOM 652 C C . ASN A 1 81 ? -7.189 -4.804 -14.623 1.00 48.09 81 ASN A C 1
ATOM 654 O O . ASN A 1 81 ? -8.408 -4.647 -14.542 1.00 48.09 81 ASN A O 1
ATOM 658 N N . LEU A 1 82 ? -6.415 -4.775 -13.538 1.00 52.28 82 LEU A N 1
ATOM 659 C CA . LEU A 1 82 ? -6.899 -4.330 -12.234 1.00 52.28 82 LEU A CA 1
ATOM 660 C C . LEU A 1 82 ? -6.914 -2.795 -12.219 1.00 52.28 82 LEU A C 1
ATOM 662 O O . LEU A 1 82 ? -5.912 -2.138 -11.948 1.00 52.28 82 LEU A O 1
ATOM 666 N N . LYS A 1 83 ? -8.068 -2.213 -12.561 1.00 40.94 83 LYS A N 1
ATOM 667 C CA . LYS A 1 83 ? -8.374 -0.821 -12.218 1.00 40.94 83 LYS A CA 1
ATOM 668 C C . LYS A 1 83 ? -8.658 -0.776 -10.719 1.00 40.94 83 LYS A C 1
ATOM 670 O O . LYS A 1 83 ? -9.691 -1.281 -10.287 1.00 40.94 83 LYS A O 1
ATOM 675 N N . TRP A 1 84 ? -7.753 -0.185 -9.950 1.00 46.28 84 TRP A N 1
ATOM 676 C CA . TRP A 1 84 ? -8.026 0.186 -8.565 1.00 46.28 84 TRP A CA 1
ATOM 677 C C . TRP A 1 84 ? -9.141 1.250 -8.540 1.00 46.28 84 TRP A C 1
ATOM 679 O O . TRP A 1 84 ? -9.115 2.179 -9.354 1.00 46.28 84 TRP A O 1
ATOM 689 N N . LEU A 1 85 ? -10.148 1.052 -7.682 1.00 34.56 85 LEU A N 1
ATOM 690 C CA . LEU A 1 85 ? -11.191 2.035 -7.353 1.00 34.56 85 LEU A CA 1
ATOM 691 C C . LEU A 1 85 ? -10.712 2.939 -6.218 1.00 34.56 85 LEU A C 1
ATOM 693 O O . LEU A 1 85 ? -10.070 2.394 -5.294 1.00 34.56 85 LEU A O 1
#

Mean predicted aligned error: 14.2 Å

pLDDT: mean 77.63, std 11.17, range [34.56, 88.44]